Protein AF-A0A969K7R6-F1 (afdb_monomer_lite)

Foldseek 3Di:
DVVVVVVVVVVVVCVVCVVVLLVVQQVPADPPCSVVSSVVSCVVVVVCVVVVCVVVVVLCCVQPNPDDDHNVVVSVVVVVVVVVVVVVVVVVCVVVVVVVVVPPPD

pLDDT: mean 78.43, std 11.44, range [36.22, 93.56]

Radius of gyration: 18.64 Å; chains: 1; bounding box: 46×26×50 Å

Sequence (106 aa):
MTLFGYIVLMTFGEAMWQPRFLQYAAEIAPEGKTGLYMGVAQFPWFLTKLLVPLYSGYMLARYCPPEGARDTETMWLYFAIIAMSSTVLLILAKGWLGRDFKTKHA

Structure (mmCIF, N/CA/C/O backbone):
data_AF-A0A969K7R6-F1
#
_entry.id   AF-A0A969K7R6-F1
#
loop_
_atom_site.group_PDB
_atom_site.id
_atom_site.type_symbol
_atom_site.label_atom_id
_atom_site.label_alt_id
_atom_site.label_comp_id
_atom_site.label_asym_id
_atom_site.label_entity_id
_atom_site.label_seq_id
_atom_site.pdbx_PDB_ins_code
_atom_site.Cartn_x
_atom_site.Cartn_y
_atom_site.Cartn_z
_atom_site.occupancy
_atom_site.B_iso_or_equiv
_atom_site.auth_seq_id
_atom_site.auth_comp_id
_atom_site.auth_asym_id
_atom_site.auth_atom_id
_atom_site.pdbx_PDB_model_num
ATOM 1 N N . MET A 1 1 ? -3.778 9.072 -21.409 1.00 62.69 1 MET A N 1
ATOM 2 C CA . MET A 1 1 ? -5.080 8.673 -20.821 1.00 62.69 1 MET A CA 1
ATOM 3 C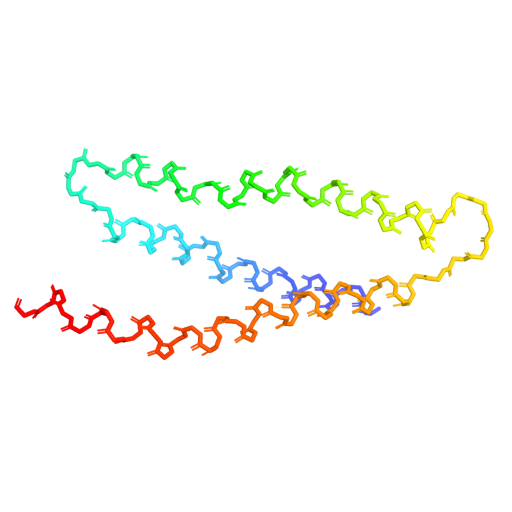 C . MET A 1 1 ? -4.948 7.622 -19.717 1.00 62.69 1 MET A C 1
ATOM 5 O O . MET A 1 1 ? -5.560 7.803 -18.674 1.00 62.69 1 MET A O 1
ATOM 9 N N . THR A 1 2 ? -4.155 6.560 -19.903 1.00 80.31 2 THR A N 1
ATOM 10 C CA . THR A 1 2 ? -4.027 5.436 -18.946 1.00 80.31 2 THR A CA 1
ATOM 11 C C . THR A 1 2 ? -3.507 5.845 -17.562 1.00 80.31 2 THR A C 1
ATOM 13 O O . THR A 1 2 ? -4.087 5.445 -16.560 1.00 80.31 2 THR A O 1
ATOM 16 N N . LEU A 1 3 ? -2.488 6.711 -17.491 1.00 83.75 3 LEU A N 1
ATOM 17 C CA . LEU A 1 3 ? -1.945 7.209 -16.219 1.00 83.75 3 LEU A CA 1
ATOM 18 C C . LEU A 1 3 ? -2.968 8.020 -15.408 1.00 83.75 3 LEU A C 1
ATOM 20 O O . LEU A 1 3 ? -3.075 7.848 -14.201 1.00 83.75 3 LEU A O 1
ATOM 24 N N . PHE A 1 4 ? -3.738 8.889 -16.068 1.00 90.88 4 PHE A N 1
ATOM 25 C CA . PHE A 1 4 ? -4.748 9.707 -15.395 1.00 90.88 4 PHE A CA 1
ATOM 26 C C . PHE A 1 4 ? -5.861 8.836 -14.801 1.00 90.88 4 PHE A C 1
ATOM 28 O O . PHE A 1 4 ? -6.211 9.000 -13.637 1.00 90.88 4 PHE A O 1
ATOM 35 N N . GLY A 1 5 ? -6.355 7.857 -15.568 1.00 90.38 5 GLY A N 1
ATOM 36 C CA . GLY A 1 5 ? -7.328 6.884 -15.068 1.00 90.38 5 GLY A CA 1
ATOM 37 C C . GLY A 1 5 ? -6.787 6.061 -13.896 1.00 90.38 5 GLY A C 1
ATOM 38 O O . GLY A 1 5 ? -7.495 5.871 -12.911 1.00 90.38 5 GLY A O 1
ATOM 39 N N . TYR A 1 6 ? -5.519 5.640 -13.966 1.00 86.50 6 TYR A N 1
ATOM 40 C CA . TYR A 1 6 ? -4.850 4.940 -12.869 1.00 86.50 6 TYR A CA 1
ATOM 41 C C . TYR A 1 6 ? -4.785 5.792 -11.597 1.00 86.50 6 TYR A C 1
ATOM 43 O O . TYR A 1 6 ? -5.183 5.323 -10.534 1.00 86.50 6 TYR A O 1
ATOM 51 N N . ILE A 1 7 ? -4.342 7.048 -11.702 1.00 90.69 7 ILE A N 1
ATOM 52 C CA . ILE A 1 7 ? -4.253 7.957 -10.552 1.00 90.69 7 ILE A CA 1
ATOM 53 C C . ILE A 1 7 ? -5.636 8.163 -9.933 1.00 90.69 7 ILE A C 1
ATOM 55 O O . ILE A 1 7 ? -5.782 7.986 -8.731 1.00 90.69 7 ILE A O 1
ATOM 59 N N . VAL A 1 8 ? -6.663 8.457 -10.737 1.00 93.56 8 VAL A N 1
ATOM 60 C CA . VAL A 1 8 ? -8.031 8.659 -10.229 1.00 93.56 8 VAL A CA 1
ATOM 61 C C . VAL A 1 8 ? -8.547 7.416 -9.501 1.00 93.56 8 VAL A C 1
ATOM 63 O O . VAL A 1 8 ? -9.069 7.531 -8.392 1.00 93.56 8 VAL A O 1
ATOM 66 N N . LEU A 1 9 ? -8.374 6.228 -10.089 1.00 89.56 9 LEU A N 1
ATOM 67 C CA . LEU A 1 9 ? -8.819 4.971 -9.489 1.00 89.56 9 LEU A CA 1
ATOM 68 C C . LEU A 1 9 ? -8.085 4.677 -8.173 1.00 89.56 9 LEU A C 1
ATOM 70 O O . LEU A 1 9 ? -8.726 4.328 -7.180 1.00 89.56 9 LEU A O 1
ATOM 74 N N . MET A 1 10 ? -6.765 4.866 -8.144 1.00 87.88 10 MET A N 1
ATOM 75 C CA . MET A 1 10 ? -5.950 4.661 -6.944 1.00 87.88 10 MET A CA 1
ATOM 76 C C . MET A 1 10 ? -6.297 5.661 -5.842 1.00 87.88 10 MET A C 1
ATOM 78 O O . MET A 1 10 ? -6.518 5.257 -4.703 1.00 87.88 10 MET A O 1
ATOM 82 N N . THR A 1 11 ? -6.426 6.947 -6.177 1.00 90.12 11 THR A N 1
ATOM 83 C CA . THR A 1 11 ? -6.805 7.993 -5.220 1.00 90.12 11 THR A CA 1
ATOM 84 C C . THR A 1 11 ? -8.185 7.733 -4.629 1.00 90.12 11 THR A C 1
ATOM 86 O O . THR A 1 11 ? -8.370 7.888 -3.424 1.00 90.12 11 THR A O 1
ATOM 89 N N . PHE A 1 12 ? -9.152 7.297 -5.439 1.00 91.38 12 PHE A N 1
ATOM 90 C CA . PHE A 1 12 ? -10.480 6.959 -4.932 1.00 91.38 12 PHE A CA 1
ATOM 91 C C . PHE A 1 12 ? -10.430 5.751 -3.983 1.00 91.38 12 PHE A C 1
ATOM 93 O O . PHE A 1 12 ? -11.042 5.776 -2.914 1.00 91.38 12 PHE A O 1
ATOM 100 N N . GLY A 1 13 ? -9.658 4.716 -4.333 1.00 85.88 13 GLY A N 1
ATOM 101 C CA . GLY A 1 13 ? -9.420 3.557 -3.468 1.00 85.88 13 GLY A CA 1
ATOM 102 C C . GLY A 1 13 ? -8.810 3.937 -2.116 1.00 85.88 13 GLY A C 1
ATOM 103 O O . GLY A 1 13 ? -9.312 3.530 -1.067 1.00 85.88 13 GLY A O 1
ATOM 104 N N . GLU A 1 14 ? -7.768 4.763 -2.134 1.00 85.88 14 GLU A N 1
ATOM 105 C CA . GLU A 1 14 ? -7.072 5.223 -0.930 1.00 85.88 14 GLU A CA 1
ATOM 106 C C . GLU A 1 14 ? -7.969 6.111 -0.055 1.00 85.88 14 GLU A C 1
ATOM 108 O O . GLU A 1 14 ? -8.059 5.902 1.159 1.00 85.88 14 GLU A O 1
ATOM 113 N N . ALA A 1 15 ? -8.729 7.022 -0.673 1.00 87.69 15 ALA A N 1
ATOM 114 C CA . ALA A 1 15 ? -9.671 7.901 0.016 1.00 87.69 15 ALA A CA 1
ATOM 115 C C . ALA A 1 15 ? -10.797 7.137 0.732 1.00 87.69 15 ALA A C 1
ATOM 117 O O . ALA A 1 15 ? -11.250 7.572 1.790 1.00 87.69 15 ALA A O 1
ATOM 118 N N . MET A 1 16 ? -11.241 5.992 0.201 1.00 86.50 16 MET A N 1
ATOM 119 C CA . MET A 1 16 ? -12.227 5.138 0.876 1.00 86.50 16 MET A CA 1
ATOM 120 C C . MET A 1 16 ? -11.630 4.368 2.061 1.00 86.50 16 MET A C 1
ATOM 122 O O . MET A 1 16 ? -12.303 4.170 3.076 1.00 86.50 16 MET A O 1
ATOM 126 N N . TRP A 1 17 ? -10.385 3.903 1.936 1.00 80.19 17 TRP A N 1
ATOM 127 C CA . TRP A 1 17 ? -9.759 3.030 2.931 1.00 80.19 17 TRP A CA 1
ATOM 128 C C . TRP A 1 17 ? -9.243 3.798 4.153 1.00 80.19 17 TRP A C 1
ATOM 130 O O . TRP A 1 17 ? -9.495 3.393 5.292 1.00 80.19 17 TRP A O 1
ATOM 140 N N . GLN A 1 18 ? -8.575 4.931 3.930 1.00 80.88 18 GLN A N 1
ATOM 141 C CA . GLN A 1 18 ? -7.881 5.687 4.972 1.00 80.88 18 GLN A CA 1
ATOM 142 C C . GLN A 1 18 ? -8.774 6.123 6.161 1.00 80.88 18 GLN A C 1
ATOM 144 O O . GLN A 1 18 ? -8.390 5.861 7.305 1.00 80.88 18 GLN A O 1
ATOM 149 N N . PRO A 1 19 ? -9.967 6.731 5.965 1.00 83.00 19 PRO A N 1
ATOM 150 C CA . PRO A 1 19 ? -10.823 7.129 7.085 1.00 83.00 19 PRO A CA 1
ATOM 151 C C . PRO A 1 19 ? -11.442 5.922 7.799 1.00 83.00 19 PRO A C 1
ATOM 153 O O . PRO A 1 19 ? -11.533 5.905 9.025 1.00 83.00 19 PRO A O 1
ATOM 156 N N . ARG A 1 20 ? -11.828 4.883 7.050 1.00 82.50 20 ARG A N 1
ATOM 157 C CA . ARG A 1 20 ? -12.531 3.713 7.591 1.00 82.50 20 ARG A CA 1
ATOM 158 C C . ARG A 1 20 ? -11.627 2.840 8.454 1.00 82.50 20 ARG A C 1
ATOM 160 O O . ARG A 1 20 ? -12.077 2.298 9.458 1.00 82.50 20 ARG A O 1
ATOM 167 N N . PHE A 1 21 ? -10.353 2.731 8.089 1.00 80.69 21 PHE A N 1
ATOM 168 C CA . PHE A 1 21 ? -9.369 1.986 8.865 1.00 80.69 21 PHE A CA 1
ATOM 169 C C . PHE A 1 21 ? -9.110 2.630 10.239 1.00 80.69 21 PHE A C 1
ATOM 171 O O . PHE A 1 21 ? -9.115 1.937 11.255 1.00 80.69 21 PHE A O 1
ATOM 178 N N . LEU A 1 22 ? -8.960 3.959 10.289 1.00 77.62 22 LEU A N 1
ATOM 179 C CA . LEU A 1 22 ? -8.782 4.684 11.553 1.00 77.62 22 LEU A CA 1
ATOM 180 C C . LEU A 1 22 ? -10.043 4.646 12.427 1.00 77.62 22 LEU A C 1
ATOM 182 O O . LEU A 1 22 ? -9.930 4.487 13.640 1.00 77.62 22 LEU A O 1
ATOM 186 N N . GLN A 1 23 ? -11.230 4.743 11.821 1.00 80.31 23 GLN A N 1
ATOM 187 C CA . GLN A 1 23 ? -12.505 4.599 12.534 1.00 80.31 23 GLN A CA 1
ATOM 188 C C . GLN A 1 23 ? -12.656 3.205 13.148 1.00 80.31 23 GLN A C 1
ATOM 190 O O . GLN A 1 23 ? -12.932 3.094 14.337 1.00 80.31 23 GLN A O 1
ATOM 195 N N . TYR A 1 24 ? -12.379 2.149 12.381 1.00 79.06 24 TYR A N 1
ATOM 196 C CA . TYR A 1 24 ? -12.422 0.771 12.875 1.00 79.06 24 TYR A CA 1
ATOM 197 C C . TYR A 1 24 ? -11.454 0.542 14.048 1.00 79.06 24 TYR A C 1
ATOM 199 O O . TYR A 1 24 ? -11.807 -0.080 15.048 1.00 79.06 24 TYR A O 1
ATOM 207 N N . ALA A 1 25 ? -10.238 1.091 13.961 1.00 76.56 25 ALA A N 1
ATOM 208 C CA . ALA A 1 25 ? -9.271 1.028 15.053 1.00 76.56 25 ALA A CA 1
ATOM 209 C C . ALA A 1 25 ? -9.744 1.778 16.312 1.00 76.56 25 ALA A C 1
ATOM 211 O O . ALA A 1 25 ? -9.484 1.320 17.425 1.00 76.56 25 ALA A O 1
ATOM 212 N N . ALA A 1 26 ? -10.439 2.906 16.142 1.00 76.38 26 ALA A N 1
ATOM 213 C CA . ALA A 1 26 ? -11.015 3.666 17.247 1.00 76.38 26 ALA A CA 1
ATOM 214 C C . ALA A 1 26 ? -12.200 2.932 17.903 1.00 76.38 26 ALA A C 1
ATOM 216 O O . ALA A 1 26 ? -12.273 2.907 19.127 1.00 76.38 26 ALA A O 1
ATOM 217 N N . GLU A 1 27 ? -13.076 2.290 17.121 1.00 78.56 27 GLU A N 1
ATOM 218 C CA . GLU A 1 27 ? -14.227 1.514 17.622 1.00 78.56 27 GLU A CA 1
ATOM 219 C C . GLU A 1 27 ? -13.816 0.259 18.406 1.00 78.56 27 GLU A C 1
ATOM 221 O O . GLU A 1 27 ? -14.479 -0.123 19.368 1.00 78.56 27 GLU A O 1
ATOM 226 N N . ILE A 1 28 ? -12.715 -0.395 18.022 1.00 76.75 28 ILE A N 1
ATOM 227 C CA . ILE A 1 28 ? -12.196 -1.567 18.749 1.00 76.75 28 ILE A CA 1
ATOM 228 C C . ILE A 1 28 ? -11.512 -1.168 20.064 1.00 76.75 28 ILE A C 1
ATOM 230 O O . ILE A 1 28 ? -11.353 -2.008 20.958 1.00 76.75 28 ILE A O 1
ATOM 234 N N . ALA A 1 29 ? -11.067 0.082 20.190 1.00 73.56 29 ALA A N 1
ATOM 235 C CA . ALA A 1 29 ? -10.231 0.484 21.303 1.00 73.56 29 ALA A CA 1
ATOM 236 C C . ALA A 1 29 ? -11.017 0.537 22.633 1.00 73.56 29 ALA A C 1
ATOM 238 O O . ALA A 1 29 ? -12.028 1.231 22.722 1.00 73.56 29 ALA A O 1
ATOM 239 N N . PRO A 1 30 ? -10.545 -0.141 23.698 1.00 68.00 30 PRO A N 1
ATOM 240 C CA . PRO A 1 30 ? -11.164 -0.071 25.017 1.00 68.00 30 PRO A CA 1
ATOM 241 C C . PRO A 1 30 ? -10.990 1.315 25.657 1.00 68.00 30 PRO A C 1
ATOM 243 O O . PRO A 1 30 ? -9.975 1.993 25.445 1.00 68.00 30 PRO A O 1
ATOM 246 N N . GLU A 1 31 ? -11.972 1.716 26.472 1.00 67.25 31 GLU A N 1
ATOM 247 C CA . GLU A 1 31 ? -11.997 3.012 27.160 1.00 67.25 31 GLU A CA 1
ATOM 248 C C . GLU A 1 31 ? -10.697 3.252 27.950 1.00 67.25 31 GLU A C 1
ATOM 250 O O . GLU A 1 31 ? -10.208 2.388 28.680 1.00 67.25 31 GLU A O 1
ATOM 255 N N . GLY A 1 32 ? -10.082 4.421 27.749 1.00 70.31 32 GLY A N 1
ATOM 256 C CA . GLY A 1 32 ? -8.814 4.797 28.388 1.00 70.31 32 GLY A CA 1
ATOM 257 C C . GLY A 1 32 ? -7.536 4.271 27.714 1.00 70.31 32 GLY A C 1
ATOM 258 O O . GLY A 1 32 ? -6.444 4.643 28.142 1.00 70.31 32 GLY A O 1
ATOM 259 N N . LYS A 1 33 ? -7.622 3.457 26.646 1.00 72.19 33 LYS A N 1
ATOM 260 C CA . LYS A 1 33 ? -6.450 2.971 25.873 1.00 72.19 33 LYS A CA 1
ATOM 261 C C . LYS A 1 33 ? -6.509 3.283 24.374 1.00 72.19 33 LYS A C 1
ATOM 263 O O . LYS A 1 33 ? -5.726 2.732 23.598 1.00 72.19 33 LYS A O 1
ATOM 268 N N . THR A 1 34 ? -7.375 4.206 23.966 1.00 72.75 34 THR A N 1
ATOM 269 C CA . THR A 1 34 ? -7.566 4.618 22.567 1.00 72.75 34 THR A CA 1
ATOM 270 C C . THR A 1 34 ? -6.262 5.030 21.885 1.00 72.75 34 THR A C 1
ATOM 272 O O . THR A 1 34 ? -5.979 4.568 20.784 1.00 72.75 34 THR A O 1
ATOM 275 N N . GLY A 1 35 ? -5.396 5.786 22.569 1.00 74.12 35 GLY A N 1
ATOM 276 C CA . GLY A 1 35 ? -4.098 6.196 22.018 1.00 74.12 35 GLY A CA 1
ATOM 277 C C . GLY A 1 35 ? -3.152 5.030 21.694 1.00 74.12 35 GLY A C 1
ATOM 278 O O . GLY A 1 35 ? -2.484 5.054 20.663 1.00 74.12 35 GLY A O 1
ATOM 279 N N . LEU A 1 36 ? -3.131 3.976 22.520 1.00 76.94 36 LEU A N 1
ATOM 280 C CA . LEU A 1 36 ? -2.279 2.803 22.287 1.00 76.94 36 LEU A CA 1
ATOM 281 C C . LEU A 1 36 ? -2.782 1.981 21.093 1.00 76.94 36 LEU A C 1
ATOM 283 O O . LEU A 1 36 ? -1.987 1.578 20.247 1.00 76.94 36 LEU A O 1
ATOM 287 N N . TYR A 1 37 ? -4.097 1.778 20.986 1.00 73.56 37 TYR A N 1
ATOM 288 C CA . TYR A 1 37 ? -4.706 1.046 19.869 1.00 73.56 37 TYR A CA 1
ATOM 289 C C . TYR A 1 37 ? -4.602 1.809 18.542 1.00 73.56 37 TYR A C 1
ATOM 291 O O . TYR A 1 37 ? -4.300 1.201 17.516 1.00 73.56 37 TYR A O 1
ATOM 299 N N . MET A 1 38 ? -4.747 3.138 18.557 1.00 74.25 38 MET A N 1
ATOM 300 C CA . MET A 1 38 ? -4.485 3.980 17.382 1.00 74.25 38 MET A CA 1
ATOM 301 C C . MET A 1 38 ? -3.003 3.948 16.972 1.00 74.25 38 MET A C 1
ATOM 303 O O . MET A 1 38 ? -2.69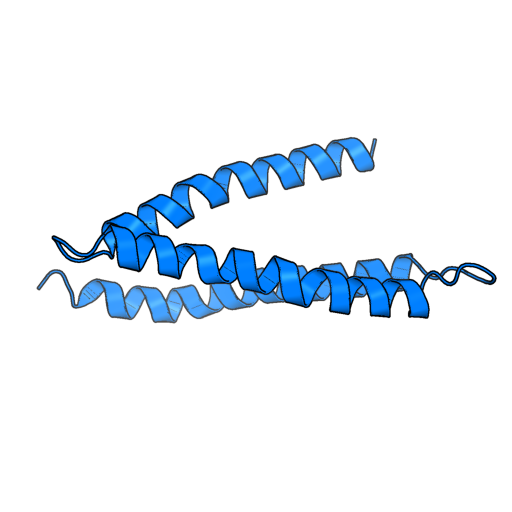8 3.932 15.780 1.00 74.25 38 MET A O 1
ATOM 307 N N . GLY A 1 39 ? -2.077 3.872 17.936 1.00 78.19 39 GLY A N 1
ATOM 308 C CA . GLY A 1 39 ? -0.649 3.678 17.669 1.00 78.19 39 GLY A CA 1
ATOM 309 C C . GLY A 1 39 ? -0.346 2.322 17.024 1.00 78.19 39 GLY A C 1
ATOM 310 O O . GLY A 1 39 ? 0.373 2.255 16.029 1.00 78.19 39 GLY A O 1
ATOM 311 N N . VAL A 1 40 ? -0.957 1.241 17.516 1.00 79.94 40 VAL A N 1
ATOM 312 C CA . VAL A 1 40 ? -0.847 -0.094 16.898 1.00 79.94 40 VAL A CA 1
ATOM 313 C C . VAL A 1 40 ? -1.480 -0.116 15.502 1.00 79.94 40 VAL A C 1
ATOM 315 O O . VAL A 1 40 ? -0.951 -0.765 14.602 1.00 79.94 40 VAL A O 1
ATOM 318 N N . ALA A 1 41 ? -2.544 0.653 15.263 1.00 79.69 41 ALA A N 1
ATOM 319 C CA . ALA A 1 41 ? -3.135 0.785 13.933 1.00 79.69 41 ALA A CA 1
ATOM 320 C C . ALA A 1 41 ? -2.183 1.429 12.906 1.00 79.69 41 ALA A C 1
ATOM 322 O O . ALA A 1 41 ? -2.341 1.200 11.714 1.00 79.69 41 ALA A O 1
ATOM 323 N N . GLN A 1 42 ? -1.153 2.175 13.316 1.00 79.81 42 GLN A N 1
ATOM 324 C CA . GLN A 1 42 ? -0.125 2.694 12.398 1.00 79.81 42 GLN A CA 1
ATOM 325 C C . GLN A 1 42 ? 0.913 1.635 11.986 1.00 79.81 42 GLN A C 1
ATOM 327 O O . GLN A 1 42 ? 1.657 1.842 11.025 1.00 79.81 42 GLN A O 1
ATOM 3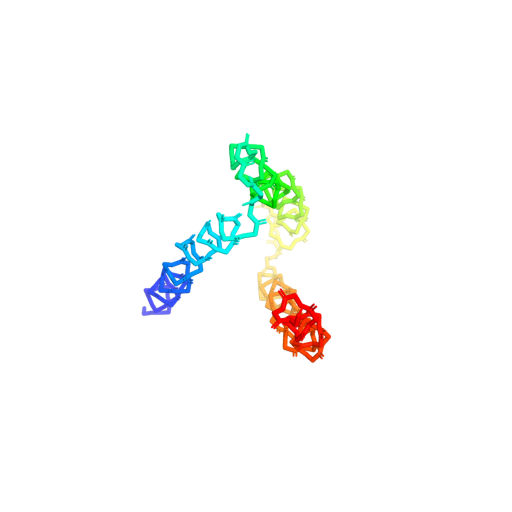32 N N . PHE A 1 43 ? 0.968 0.492 12.675 1.00 83.75 43 PHE A N 1
ATOM 333 C CA . PHE A 1 43 ? 1.954 -0.560 12.429 1.00 83.75 43 PHE A CA 1
ATOM 334 C C . PHE A 1 43 ? 1.962 -1.097 10.986 1.00 83.75 43 PHE A C 1
ATOM 336 O O . PHE A 1 43 ? 3.050 -1.251 10.429 1.00 83.75 43 PHE A O 1
ATOM 343 N N . PRO A 1 44 ? 0.813 -1.317 10.315 1.00 83.31 44 PRO A N 1
ATOM 344 C CA . PRO A 1 44 ? 0.797 -1.692 8.904 1.00 83.31 44 PRO A CA 1
ATOM 345 C C . PRO A 1 44 ? 1.470 -0.645 8.013 1.00 83.31 44 PRO A C 1
ATOM 347 O O . PRO A 1 44 ? 2.229 -1.009 7.123 1.00 83.31 44 PRO A O 1
ATOM 350 N N . TRP A 1 45 ? 1.256 0.648 8.282 1.00 80.88 45 TRP A N 1
ATOM 351 C 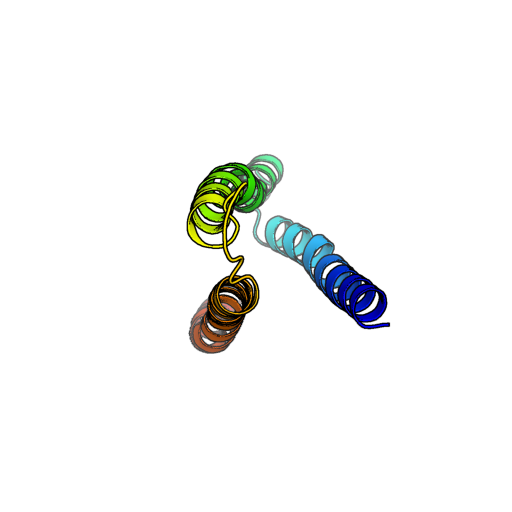CA . TRP A 1 45 ? 1.901 1.740 7.542 1.00 80.88 45 TRP A CA 1
ATOM 352 C C . TRP A 1 45 ? 3.422 1.719 7.768 1.00 80.88 45 TRP A C 1
ATOM 354 O O . TRP A 1 45 ? 4.214 1.842 6.836 1.00 80.88 45 TRP A O 1
ATOM 364 N N . PHE A 1 46 ? 3.866 1.500 9.005 1.00 86.31 46 PHE A N 1
ATOM 365 C CA . PHE A 1 46 ? 5.291 1.328 9.290 1.00 86.31 46 PHE A CA 1
ATOM 366 C C . PHE A 1 46 ? 5.892 0.139 8.522 1.00 86.31 46 PHE A C 1
ATOM 368 O O . PHE A 1 46 ? 6.941 0.269 7.888 1.00 86.31 46 PHE A O 1
ATOM 375 N N . LEU A 1 47 ? 5.203 -1.003 8.526 1.00 86.69 47 LEU A N 1
ATOM 376 C CA . LEU A 1 47 ? 5.664 -2.208 7.851 1.00 86.69 47 LEU A CA 1
ATOM 377 C C . LEU A 1 47 ? 5.741 -2.016 6.332 1.00 86.69 47 LEU A C 1
ATOM 379 O O . LEU A 1 47 ? 6.714 -2.451 5.715 1.00 86.69 47 LEU A O 1
ATOM 383 N N . THR A 1 48 ? 4.774 -1.319 5.726 1.00 85.25 48 THR A N 1
ATOM 384 C CA . THR A 1 48 ? 4.834 -1.003 4.294 1.00 85.25 48 THR A CA 1
ATOM 385 C C . THR A 1 48 ? 5.998 -0.068 3.971 1.00 85.25 48 THR A C 1
ATOM 387 O O . THR A 1 48 ? 6.703 -0.335 3.000 1.00 85.25 48 THR A O 1
ATOM 390 N N . LYS A 1 49 ? 6.300 0.948 4.797 1.00 84.75 49 LYS A N 1
ATOM 391 C CA . LYS A 1 49 ? 7.503 1.796 4.609 1.00 84.75 49 LYS A CA 1
ATOM 392 C C . LYS A 1 49 ? 8.805 1.009 4.615 1.00 84.75 49 LYS A C 1
ATOM 394 O O . LYS A 1 49 ? 9.752 1.438 3.968 1.00 84.75 49 LYS A O 1
ATOM 399 N N . LEU A 1 50 ? 8.873 -0.090 5.358 1.00 89.69 50 LEU A N 1
ATOM 400 C CA . LEU A 1 50 ? 10.089 -0.887 5.469 1.00 89.69 50 LEU A CA 1
ATOM 401 C C . LEU A 1 50 ? 10.182 -1.945 4.363 1.00 89.69 50 LEU A C 1
ATOM 403 O O . LEU A 1 50 ? 11.215 -2.068 3.711 1.00 89.69 50 LEU A O 1
ATOM 407 N N . LEU A 1 51 ? 9.103 -2.692 4.123 1.00 88.25 51 LEU A N 1
ATOM 408 C CA . LEU A 1 51 ? 9.107 -3.813 3.181 1.00 88.25 51 LEU A CA 1
ATOM 409 C C . LEU A 1 51 ? 8.987 -3.373 1.720 1.00 88.25 51 LEU A C 1
ATOM 411 O O . LEU A 1 51 ? 9.637 -3.963 0.856 1.00 88.25 51 LEU A O 1
ATOM 415 N N . VAL A 1 52 ? 8.176 -2.351 1.424 1.00 87.06 52 VAL A N 1
ATOM 416 C CA . VAL A 1 52 ? 7.902 -1.943 0.036 1.00 87.06 52 VAL A CA 1
ATOM 417 C C . VAL A 1 52 ? 9.161 -1.442 -0.670 1.00 87.06 52 VAL A C 1
ATOM 419 O O . VAL A 1 52 ? 9.383 -1.897 -1.788 1.00 87.06 52 VAL A O 1
ATOM 422 N N . PRO A 1 53 ? 10.021 -0.587 -0.079 1.00 87.19 53 PRO A N 1
ATOM 423 C CA . PRO A 1 53 ? 11.248 -0.147 -0.746 1.00 87.19 53 PRO A CA 1
ATOM 424 C C . PRO A 1 53 ? 12.251 -1.278 -0.989 1.00 87.19 53 PRO A C 1
ATOM 426 O O . PRO A 1 53 ? 12.907 -1.296 -2.027 1.00 87.19 53 PRO A O 1
ATOM 429 N N . LEU A 1 54 ? 12.356 -2.241 -0.066 1.00 88.94 54 LEU A N 1
ATOM 430 C CA . LEU A 1 54 ? 13.226 -3.409 -0.237 1.00 88.94 54 LEU A CA 1
ATOM 431 C C . LEU A 1 54 ? 12.741 -4.284 -1.397 1.00 88.94 54 LEU A C 1
ATOM 433 O O . LEU A 1 54 ? 13.516 -4.665 -2.276 1.00 88.94 54 LEU A O 1
ATOM 437 N N . TYR A 1 55 ? 11.440 -4.568 -1.416 1.00 86.12 55 TYR A N 1
ATOM 438 C CA . TYR A 1 55 ? 10.819 -5.396 -2.439 1.00 86.12 55 TYR A CA 1
ATOM 439 C C . TYR A 1 55 ? 10.822 -4.722 -3.820 1.00 86.12 55 TYR A C 1
ATOM 441 O O . TYR A 1 55 ? 11.227 -5.335 -4.812 1.00 86.12 55 TYR A O 1
ATOM 449 N N . SER A 1 56 ? 10.423 -3.449 -3.895 1.00 85.19 56 SER A N 1
ATOM 450 C CA . SER A 1 56 ? 10.400 -2.692 -5.149 1.00 85.19 56 SER A CA 1
ATOM 451 C C . SER A 1 56 ? 11.809 -2.424 -5.673 1.00 85.19 56 SER A C 1
ATOM 453 O O . SER A 1 56 ? 12.023 -2.531 -6.877 1.00 85.19 56 SER A O 1
ATOM 455 N N . GLY A 1 57 ? 12.786 -2.177 -4.794 1.00 84.12 57 GLY A N 1
ATOM 456 C CA . GLY A 1 57 ? 14.192 -2.025 -5.164 1.00 84.12 57 GLY A CA 1
ATOM 457 C C . GLY A 1 57 ? 14.769 -3.287 -5.809 1.00 84.12 57 GLY A C 1
ATOM 458 O O . GLY A 1 57 ? 15.404 -3.202 -6.859 1.00 84.12 57 GLY A O 1
ATOM 459 N N . TYR A 1 58 ? 14.487 -4.465 -5.242 1.00 85.12 58 TYR A N 1
ATOM 460 C CA . TYR A 1 58 ? 14.898 -5.742 -5.833 1.00 85.12 58 TYR A CA 1
ATOM 461 C C . TYR A 1 58 ? 14.236 -5.995 -7.197 1.00 85.12 58 TYR A C 1
ATOM 463 O O . TYR A 1 58 ? 14.909 -6.371 -8.159 1.00 85.12 58 TYR A O 1
ATOM 471 N N . MET A 1 59 ? 12.926 -5.756 -7.306 1.00 83.75 59 MET A N 1
ATOM 472 C CA . MET A 1 59 ? 12.192 -5.903 -8.569 1.00 83.75 59 MET A CA 1
ATOM 473 C C . MET A 1 59 ? 12.715 -4.947 -9.647 1.00 83.75 59 MET A C 1
ATOM 475 O O . MET A 1 59 ? 12.944 -5.370 -10.777 1.00 83.75 59 MET A O 1
ATOM 479 N N . LEU A 1 60 ? 12.976 -3.685 -9.300 1.00 84.19 60 LEU A N 1
ATOM 480 C CA . LEU A 1 60 ? 13.542 -2.704 -10.225 1.00 84.19 60 LEU A CA 1
ATOM 481 C C . LEU A 1 60 ? 14.945 -3.108 -10.683 1.00 84.19 60 LEU A C 1
ATOM 483 O O . LEU A 1 60 ? 15.207 -3.090 -11.881 1.00 84.19 60 LEU A O 1
ATOM 487 N N . ALA A 1 61 ? 15.812 -3.556 -9.773 1.00 83.31 61 ALA A N 1
ATOM 488 C CA . ALA A 1 61 ? 17.146 -4.036 -10.133 1.00 83.31 61 ALA A CA 1
ATOM 489 C C . ALA A 1 61 ? 17.104 -5.258 -11.071 1.00 83.31 61 ALA A C 1
ATOM 491 O O . ALA A 1 61 ? 17.979 -5.413 -11.922 1.00 83.31 61 ALA A O 1
ATOM 492 N N . ARG A 1 62 ? 16.089 -6.123 -10.930 1.00 81.31 62 ARG A N 1
ATOM 493 C CA . ARG A 1 62 ? 15.950 -7.354 -11.720 1.00 81.31 62 ARG A CA 1
ATOM 494 C C . ARG A 1 62 ? 15.288 -7.147 -13.085 1.00 81.31 62 ARG A C 1
ATOM 496 O O . ARG A 1 62 ? 15.727 -7.779 -14.043 1.00 81.31 62 ARG A O 1
ATOM 503 N N . TYR A 1 63 ? 14.240 -6.326 -13.159 1.00 78.50 63 TYR A N 1
ATOM 504 C CA . TYR A 1 63 ? 13.390 -6.169 -14.351 1.00 78.50 63 TYR A CA 1
ATOM 505 C C . TYR A 1 63 ? 13.609 -4.848 -15.099 1.00 78.50 63 TYR A C 1
ATOM 507 O O . TYR A 1 63 ? 13.316 -4.759 -16.291 1.00 78.50 63 TYR A O 1
ATOM 515 N N . CYS A 1 64 ? 14.142 -3.824 -14.429 1.00 82.31 64 CYS A N 1
ATOM 516 C CA . CYS A 1 64 ? 14.461 -2.528 -15.023 1.00 82.31 64 CYS A CA 1
ATOM 517 C C . CYS A 1 64 ? 15.909 -2.111 -14.694 1.00 82.31 64 CYS A C 1
ATOM 519 O O . CYS A 1 64 ? 16.118 -1.085 -14.036 1.00 82.31 64 CYS A O 1
ATOM 521 N N . PRO A 1 65 ? 16.920 -2.885 -15.140 1.00 79.50 65 PRO A N 1
ATOM 522 C CA . PRO A 1 65 ? 18.311 -2.512 -14.934 1.00 79.50 65 PRO A CA 1
ATOM 523 C C . PRO A 1 65 ? 18.625 -1.164 -15.619 1.00 79.50 65 PRO A C 1
ATOM 525 O O . PRO A 1 65 ? 17.973 -0.792 -16.606 1.00 79.50 65 PRO A O 1
ATOM 528 N N . PRO A 1 66 ? 19.610 -0.404 -15.102 1.00 75.25 66 PRO A N 1
ATOM 529 C CA . PRO A 1 66 ? 19.993 0.891 -15.667 1.00 75.25 66 PRO A CA 1
ATOM 530 C C . PRO A 1 66 ? 20.451 0.777 -17.129 1.00 75.25 66 PRO A C 1
ATOM 532 O O . PRO A 1 66 ? 20.160 1.673 -17.921 1.00 75.25 66 PRO A O 1
ATOM 535 N N . GLU A 1 67 ? 21.058 -0.354 -17.499 1.00 72.44 67 GLU A N 1
ATOM 536 C CA . GLU A 1 67 ? 21.495 -0.686 -18.856 1.00 72.44 67 GLU A CA 1
ATOM 537 C C . GLU A 1 67 ? 20.949 -2.068 -19.262 1.00 72.44 67 GLU A C 1
ATOM 539 O O . GLU A 1 67 ? 21.021 -3.018 -18.482 1.00 72.44 67 GLU A O 1
ATOM 544 N N . GLY A 1 68 ? 20.386 -2.188 -20.473 1.00 71.88 68 GLY A N 1
ATOM 545 C CA . GLY A 1 68 ? 19.842 -3.442 -21.018 1.00 71.88 68 GLY A CA 1
ATOM 546 C C . GLY A 1 68 ? 18.344 -3.410 -21.355 1.00 71.88 68 GLY A C 1
ATOM 547 O O . GLY A 1 68 ? 17.686 -2.371 -21.273 1.00 71.88 68 GLY A O 1
ATOM 548 N N . ALA A 1 69 ? 17.808 -4.563 -21.771 1.00 72.38 69 ALA A N 1
ATOM 549 C CA . ALA A 1 69 ? 16.386 -4.733 -22.068 1.00 72.38 69 ALA A CA 1
ATOM 550 C C . ALA A 1 69 ? 15.552 -4.643 -20.778 1.00 72.38 69 ALA A C 1
ATOM 552 O O . ALA A 1 69 ? 15.875 -5.280 -19.775 1.00 72.38 69 ALA A O 1
ATOM 553 N N . ARG A 1 70 ? 14.491 -3.829 -20.802 1.00 77.94 70 ARG A N 1
ATOM 554 C CA . ARG A 1 70 ? 13.597 -3.599 -19.660 1.00 77.94 70 ARG A CA 1
ATOM 555 C C . ARG A 1 70 ? 12.303 -4.377 -19.865 1.00 77.94 70 ARG A C 1
ATOM 557 O O . ARG A 1 70 ? 11.528 -4.023 -20.748 1.00 77.94 70 ARG A O 1
ATOM 564 N N . ASP A 1 71 ? 12.050 -5.362 -19.011 1.00 80.38 71 ASP A N 1
ATOM 565 C CA . ASP A 1 71 ? 10.801 -6.135 -18.993 1.00 80.38 71 ASP A CA 1
ATOM 566 C C . ASP A 1 71 ? 9.881 -5.628 -17.877 1.00 80.38 71 ASP A C 1
ATOM 568 O O . ASP A 1 71 ? 9.642 -6.275 -16.853 1.00 80.38 71 ASP A O 1
ATOM 572 N N . THR A 1 72 ? 9.368 -4.412 -18.065 1.00 80.88 72 THR A N 1
ATOM 573 C CA . THR A 1 72 ? 8.463 -3.774 -17.098 1.00 80.88 72 THR A CA 1
ATOM 574 C C . THR A 1 72 ? 7.085 -4.432 -17.071 1.00 80.88 72 THR A C 1
ATOM 576 O O . THR A 1 72 ? 6.441 -4.425 -16.025 1.00 80.88 72 THR A O 1
ATOM 579 N N . GLU A 1 73 ? 6.642 -5.040 -18.174 1.00 83.69 73 GLU A N 1
ATOM 580 C CA . GLU A 1 73 ? 5.354 -5.740 -18.257 1.00 83.69 73 GLU A CA 1
ATOM 581 C C . GLU A 1 73 ? 5.272 -6.882 -17.236 1.00 83.69 73 GLU A C 1
ATOM 583 O O . GLU A 1 73 ? 4.355 -6.928 -16.414 1.00 83.69 73 GLU A O 1
ATOM 588 N N . THR A 1 74 ? 6.292 -7.740 -17.210 1.00 82.38 74 THR A N 1
ATOM 589 C CA . THR A 1 74 ? 6.394 -8.871 -16.281 1.00 82.38 74 THR A CA 1
ATOM 590 C C . THR A 1 74 ? 6.437 -8.405 -14.821 1.00 82.38 74 THR A C 1
ATOM 592 O O . THR A 1 74 ? 5.779 -8.988 -13.958 1.00 82.38 74 THR A O 1
ATOM 595 N N . MET A 1 75 ? 7.149 -7.311 -14.532 1.00 86.12 75 MET A N 1
ATOM 596 C CA . MET A 1 75 ? 7.194 -6.704 -13.195 1.00 86.12 75 MET A CA 1
ATOM 597 C C . MET A 1 75 ? 5.808 -6.226 -12.735 1.00 86.12 75 MET A C 1
ATOM 599 O O . MET A 1 75 ? 5.379 -6.541 -11.622 1.00 86.12 75 MET A O 1
ATOM 603 N N . TRP A 1 76 ? 5.090 -5.490 -13.587 1.00 84.00 76 TRP A N 1
ATOM 604 C CA . TRP A 1 76 ? 3.748 -4.998 -13.266 1.00 84.00 76 TRP A CA 1
ATOM 605 C C . TRP A 1 76 ? 2.726 -6.131 -13.137 1.00 84.00 76 TRP A C 1
ATOM 607 O O . TRP A 1 76 ? 1.836 -6.042 -12.291 1.00 84.00 76 TRP A O 1
ATOM 617 N N . LEU A 1 77 ? 2.883 -7.221 -13.893 1.00 87.12 77 LEU A N 1
ATOM 618 C CA . LEU A 1 77 ? 2.064 -8.425 -13.752 1.00 87.12 77 LEU A CA 1
ATOM 619 C C . LEU A 1 77 ? 2.245 -9.063 -12.365 1.00 87.12 77 LEU A C 1
ATOM 621 O O . LEU A 1 77 ? 1.253 -9.387 -11.709 1.00 87.12 77 LEU A O 1
ATOM 625 N N . TYR A 1 78 ? 3.482 -9.170 -11.865 1.00 86.00 78 TYR A N 1
ATOM 626 C CA . TYR A 1 78 ? 3.726 -9.647 -10.499 1.00 86.00 78 TYR A CA 1
ATOM 627 C C . TYR A 1 78 ? 3.078 -8.745 -9.444 1.00 86.00 78 TYR A C 1
ATOM 629 O O . TYR A 1 78 ? 2.421 -9.250 -8.531 1.00 86.00 78 TYR A O 1
ATOM 637 N N . PHE A 1 79 ? 3.189 -7.421 -9.583 1.00 85.31 79 PHE A N 1
ATOM 638 C CA . PHE A 1 79 ? 2.510 -6.490 -8.676 1.00 85.31 79 PHE A CA 1
ATOM 639 C C . PHE A 1 79 ? 0.987 -6.618 -8.738 1.00 85.31 79 PHE A C 1
ATOM 641 O O . PHE A 1 79 ? 0.339 -6.597 -7.691 1.00 85.31 79 PHE A O 1
ATOM 648 N N . ALA A 1 80 ? 0.413 -6.817 -9.926 1.00 85.44 80 ALA A N 1
ATOM 649 C CA . ALA A 1 80 ? -1.020 -7.037 -10.084 1.00 85.44 80 ALA A CA 1
ATOM 650 C C . ALA A 1 80 ? -1.478 -8.321 -9.373 1.00 85.44 80 ALA A C 1
ATOM 652 O O . ALA A 1 80 ? -2.473 -8.294 -8.652 1.00 85.44 80 ALA A O 1
ATOM 653 N N . ILE A 1 81 ? -0.733 -9.426 -9.498 1.00 88.19 81 ILE A N 1
ATOM 654 C CA . ILE A 1 81 ? -1.036 -10.684 -8.793 1.00 88.19 81 ILE A CA 1
ATOM 655 C C . ILE A 1 81 ? -0.981 -10.494 -7.271 1.00 88.19 81 ILE A C 1
ATOM 657 O O . ILE A 1 81 ? -1.874 -10.958 -6.561 1.00 88.19 81 ILE A O 1
ATOM 661 N N . ILE A 1 82 ? 0.033 -9.792 -6.761 1.00 85.94 82 ILE A N 1
ATOM 662 C CA . ILE A 1 82 ? 0.186 -9.533 -5.320 1.00 85.94 82 ILE A CA 1
ATOM 663 C C . ILE A 1 82 ? -0.922 -8.605 -4.797 1.00 85.94 82 ILE A C 1
ATOM 665 O O . ILE A 1 82 ? -1.453 -8.815 -3.706 1.00 85.94 82 ILE A O 1
ATOM 669 N N . ALA A 1 83 ? -1.320 -7.599 -5.574 1.00 84.88 83 ALA A N 1
ATOM 670 C CA . ALA A 1 83 ? -2.440 -6.736 -5.215 1.00 84.88 83 ALA A CA 1
ATOM 671 C C . ALA A 1 83 ? -3.761 -7.526 -5.181 1.00 84.88 83 ALA A C 1
ATOM 673 O O . ALA A 1 83 ? -4.511 -7.444 -4.206 1.00 84.88 83 ALA A O 1
ATOM 674 N N . MET A 1 84 ? -4.013 -8.355 -6.200 1.00 88.06 84 MET A N 1
ATOM 675 C CA . MET A 1 84 ? -5.206 -9.204 -6.265 1.00 88.06 84 MET A CA 1
ATOM 676 C C . MET A 1 84 ? -5.254 -10.222 -5.125 1.00 88.06 84 MET A C 1
ATOM 678 O O . MET A 1 84 ? -6.329 -10.458 -4.573 1.00 88.06 84 MET A O 1
ATOM 682 N N . SER A 1 85 ? -4.115 -10.797 -4.728 1.00 86.81 85 SER A N 1
ATOM 683 C CA . SER A 1 85 ? -4.071 -11.757 -3.620 1.00 86.81 85 SER A CA 1
ATOM 684 C C . SER A 1 85 ? -4.554 -11.133 -2.308 1.00 86.81 85 SER A C 1
ATOM 686 O O . SER A 1 85 ? -5.295 -11.780 -1.570 1.00 86.81 85 SER A O 1
ATOM 688 N N . SER A 1 86 ? -4.243 -9.855 -2.063 1.00 81.75 86 SER A N 1
ATOM 689 C CA . SER A 1 86 ? -4.728 -9.112 -0.892 1.00 81.75 86 SER A CA 1
ATOM 690 C C . SER A 1 86 ? -6.251 -8.951 -0.912 1.00 81.75 86 SER A C 1
ATOM 692 O O . SER A 1 86 ? -6.916 -9.191 0.096 1.00 81.75 86 SER A O 1
ATOM 694 N N . THR A 1 87 ? -6.836 -8.614 -2.067 1.00 82.12 87 THR A N 1
ATOM 695 C CA . THR A 1 87 ? -8.298 -8.521 -2.222 1.00 82.12 87 THR A CA 1
ATOM 696 C C . THR A 1 87 ? -8.974 -9.881 -2.038 1.00 82.12 87 THR A C 1
ATOM 698 O O . THR A 1 87 ? -9.989 -9.979 -1.349 1.00 82.12 87 THR A O 1
ATOM 701 N N . VAL A 1 88 ? -8.397 -10.943 -2.603 1.00 84.19 88 VAL A N 1
ATOM 702 C CA . VAL A 1 88 ? -8.919 -12.312 -2.481 1.00 84.19 88 VAL A CA 1
ATOM 703 C C . VAL A 1 88 ? -8.860 -12.794 -1.030 1.00 84.19 88 VAL A C 1
ATOM 705 O O . VAL A 1 88 ? -9.857 -13.306 -0.520 1.00 84.19 88 VAL A O 1
ATOM 708 N N . LEU A 1 89 ? -7.741 -12.568 -0.335 1.00 82.81 89 LEU A N 1
ATOM 709 C CA . LEU A 1 89 ? -7.589 -12.874 1.091 1.00 82.81 89 LEU A CA 1
ATOM 710 C C . LEU A 1 89 ? -8.647 -12.163 1.936 1.00 82.81 89 LEU A C 1
ATOM 712 O O . LEU A 1 89 ? -9.254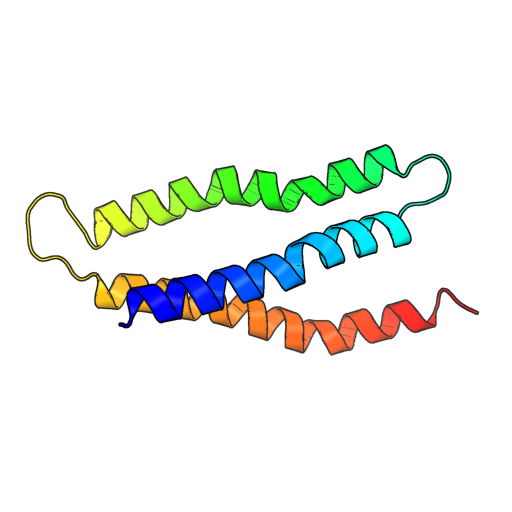 -12.797 2.794 1.00 82.81 89 LEU A O 1
ATOM 716 N N . LEU A 1 90 ? -8.921 -10.883 1.671 1.00 77.38 90 LEU A N 1
ATOM 717 C CA . LEU A 1 90 ? -9.954 -10.130 2.389 1.00 77.38 90 LEU A CA 1
ATOM 718 C C . LEU A 1 90 ? -11.370 -10.664 2.119 1.00 77.38 90 LEU A C 1
ATOM 720 O O . LEU A 1 90 ? -12.178 -10.749 3.046 1.00 77.38 90 LEU A O 1
ATOM 724 N N . ILE A 1 91 ? -11.677 -11.064 0.881 1.00 82.56 91 ILE A N 1
ATOM 725 C CA . ILE A 1 91 ? -12.976 -11.663 0.533 1.00 82.56 91 ILE A CA 1
ATOM 726 C C . ILE A 1 91 ? -13.157 -13.019 1.228 1.00 82.56 91 ILE A C 1
ATOM 728 O O . ILE A 1 91 ? -14.230 -13.282 1.772 1.00 82.56 91 ILE A O 1
ATOM 732 N N . LEU A 1 92 ? -12.119 -13.857 1.263 1.00 82.12 92 LEU A N 1
ATOM 733 C CA . LEU A 1 92 ? -12.152 -15.145 1.962 1.00 82.12 92 LEU A CA 1
ATOM 734 C C . LEU A 1 92 ? -12.242 -14.957 3.485 1.00 82.12 92 LEU A C 1
ATOM 736 O O . LEU A 1 92 ? -13.062 -15.597 4.148 1.00 82.12 92 LEU A O 1
ATOM 740 N N . ALA A 1 93 ? -11.463 -14.025 4.040 1.00 78.44 93 ALA A N 1
ATOM 741 C CA . ALA A 1 93 ? -11.457 -13.706 5.466 1.00 78.44 93 ALA A CA 1
ATOM 742 C C . ALA A 1 93 ? -12.778 -13.085 5.948 1.00 78.44 93 ALA A C 1
ATOM 744 O O . ALA A 1 93 ? -13.103 -13.201 7.130 1.00 78.44 93 ALA A O 1
ATOM 745 N N . LYS A 1 94 ? -13.586 -12.494 5.055 1.00 67.56 94 LYS A N 1
ATOM 746 C CA . LYS A 1 94 ? -14.924 -11.971 5.382 1.00 67.56 94 LYS A CA 1
ATOM 747 C C . LYS A 1 94 ? -15.816 -13.026 6.046 1.00 67.56 94 LYS A C 1
ATOM 749 O O . LYS A 1 94 ? -16.558 -12.698 6.971 1.00 67.56 94 LYS A O 1
ATOM 754 N N . GLY A 1 95 ? -15.730 -14.287 5.611 1.00 67.62 95 GLY A N 1
ATOM 755 C CA . GLY A 1 95 ? -16.494 -15.391 6.203 1.00 67.62 95 GLY A CA 1
ATOM 756 C C . GLY A 1 95 ? -16.054 -15.751 7.628 1.00 67.62 95 GLY A C 1
ATOM 757 O O . GLY A 1 95 ? -16.868 -16.219 8.422 1.00 67.62 95 GLY A O 1
ATOM 758 N N . TRP A 1 96 ? -14.787 -15.500 7.966 1.00 68.69 96 TRP A N 1
ATOM 759 C CA . TRP A 1 96 ? -14.224 -15.755 9.291 1.00 68.69 96 TRP A CA 1
ATOM 760 C C . TRP A 1 96 ? -14.461 -14.571 10.242 1.00 68.69 96 TRP A C 1
ATOM 762 O O . TRP A 1 96 ? -15.007 -14.763 11.326 1.00 68.69 96 TRP A O 1
ATOM 772 N N . LEU A 1 97 ? -14.195 -13.335 9.794 1.00 62.97 97 LEU A N 1
ATOM 773 C CA . LEU A 1 97 ? -14.428 -12.113 10.582 1.00 62.97 97 LEU A CA 1
ATOM 774 C C . LEU A 1 97 ? -15.907 -11.917 10.963 1.00 62.97 97 LEU A C 1
ATOM 776 O O . LEU A 1 97 ? -16.211 -11.435 12.052 1.00 62.97 97 LEU A O 1
ATOM 780 N N . GLY A 1 98 ? -16.841 -12.308 10.089 1.00 57.19 98 GLY A N 1
ATOM 781 C CA . GLY A 1 98 ? -18.277 -12.208 10.365 1.00 57.19 98 GLY A CA 1
ATOM 782 C C . GLY A 1 98 ? -18.786 -13.152 11.464 1.00 57.19 98 GLY A C 1
ATOM 783 O O . GLY A 1 98 ? -19.875 -12.923 11.990 1.00 57.19 98 GLY A O 1
ATOM 784 N N . ARG A 1 99 ? -18.029 -14.200 11.830 1.00 53.34 99 ARG A N 1
ATOM 785 C CA . ARG A 1 99 ? -18.397 -15.116 12.928 1.00 53.34 99 ARG A CA 1
ATOM 786 C C . ARG A 1 99 ? -18.048 -14.539 14.300 1.00 53.34 99 ARG A C 1
ATOM 788 O O . ARG A 1 99 ? -18.819 -14.750 15.230 1.00 53.34 99 ARG A O 1
ATOM 795 N N . ASP A 1 100 ? -16.965 -13.772 14.403 1.00 51.66 100 ASP A N 1
ATOM 796 C CA . ASP A 1 100 ? -16.496 -13.182 15.666 1.00 51.66 100 ASP A CA 1
ATOM 797 C C . ASP A 1 100 ? -17.292 -11.928 16.078 1.00 51.66 100 ASP A C 1
ATOM 799 O O . ASP A 1 100 ? -17.488 -11.662 17.258 1.00 51.66 100 ASP A O 1
ATOM 803 N N . PHE A 1 101 ? -17.865 -11.181 15.125 1.00 52.94 101 PHE A N 1
ATOM 804 C CA . PHE A 1 101 ? -18.715 -10.024 15.459 1.00 52.94 101 PHE A CA 1
ATOM 805 C C . PHE A 1 101 ? -20.062 -10.395 16.105 1.00 52.94 101 PHE A C 1
ATOM 807 O O . PHE A 1 101 ? -20.692 -9.543 16.730 1.00 52.94 101 PHE A O 1
ATOM 814 N N . LYS A 1 102 ? -20.518 -11.651 15.991 1.00 47.72 102 LYS A N 1
ATOM 815 C CA . LYS A 1 102 ? -21.781 -12.103 16.605 1.00 47.72 102 LYS A CA 1
ATOM 816 C C . LYS A 1 102 ? -21.684 -12.383 18.107 1.00 47.72 102 LYS A C 1
ATOM 818 O O . LYS A 1 102 ? -22.726 -12.512 18.739 1.00 47.72 102 LYS A O 1
ATOM 823 N N . THR A 1 103 ? -20.488 -12.480 18.686 1.00 48.19 103 THR A N 1
ATOM 824 C CA . THR A 1 103 ? -20.310 -12.884 20.094 1.00 48.19 103 THR A CA 1
ATOM 825 C C . THR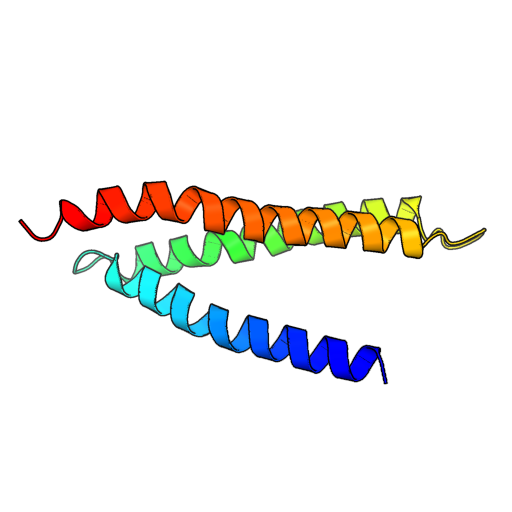 A 1 103 ? -20.101 -11.720 21.060 1.00 48.19 103 THR A C 1
ATOM 827 O O . THR A 1 103 ? -20.147 -11.943 22.264 1.00 48.19 103 THR A O 1
ATOM 830 N N . LYS A 1 104 ? -19.911 -10.481 20.580 1.00 42.28 104 LYS A N 1
ATOM 831 C CA . LYS A 1 104 ? -19.641 -9.313 21.448 1.00 42.28 104 LYS A CA 1
ATOM 832 C C . LYS A 1 104 ? -20.852 -8.419 21.758 1.00 42.28 104 LYS A C 1
ATOM 834 O O . LYS A 1 104 ? -20.698 -7.432 22.468 1.00 42.28 104 LYS A O 1
ATOM 839 N N . HIS A 1 105 ? -22.033 -8.768 21.247 1.00 39.00 105 HIS A N 1
ATOM 840 C CA . HIS A 1 105 ? -23.305 -8.086 21.537 1.00 39.00 105 HIS A CA 1
ATOM 841 C C . HIS A 1 105 ? -24.365 -9.016 22.159 1.00 39.00 105 HIS A C 1
ATOM 843 O O . HIS A 1 105 ? -25.556 -8.728 22.053 1.00 39.00 105 HIS A O 1
ATOM 849 N N . ALA A 1 106 ? -23.947 -10.123 22.778 1.00 36.22 106 ALA A N 1
ATOM 850 C CA . ALA A 1 106 ? -24.809 -10.939 23.634 1.00 36.22 106 ALA A CA 1
ATOM 851 C C . ALA A 1 106 ? -24.479 -10.673 25.105 1.00 36.22 106 ALA A C 1
ATOM 853 O O . ALA A 1 106 ? -23.267 -10.591 25.412 1.00 36.22 106 ALA A O 1
#

Secondary structure (DSSP, 8-state):
-HHHHHHHHHHHHHHHHHHHHHHHHHHHSPTT-HHHHHHHHTHHHHHHHHHHHHHHHHHHHHHS-SSS---HHHHHHHHHHHHHHHHHHHHHHHHHHHHHTTSS--